Protein AF-A0A2N5T8T9-F1 (afdb_monomer_lite)

InterPro domains:
  IPR059307 Domain of unknown function DUF8263 [PF26792] (19-88)

pLDDT: mean 82.4, std 13.98, range [48.88, 96.69]

Sequence (89 aa):
MKQAYNHYVHYSLAKVANKEKKEEGKHFRDEERKVLQTAQERLKDRQYKFAVSHDLPKRYLKMINTVQAHSDNKYYPDKDIYVVKKLPF

Radius of gyration: 19.91 Å; chains: 1; bounding box: 37×37×54 Å

Secondary structure (DSSP, 8-state):
-HHHHHHHHHHHHHHHHHHHTTSTTHHHHHHHHHHHHHHHHHHHHHHHHHHHHTT--HHHHHHHH-TT-----EEEGGGTEEE-PPPP-

Structure (mmCIF, N/CA/C/O backbone):
data_AF-A0A2N5T8T9-F1
#
_entry.id   AF-A0A2N5T8T9-F1
#
loop_
_atom_site.group_PDB
_atom_site.id
_atom_site.type_symbol
_atom_site.label_atom_id
_atom_site.label_alt_id
_atom_site.label_comp_id
_atom_site.label_asym_id
_atom_site.label_entity_id
_atom_site.label_seq_id
_atom_site.pdbx_PDB_ins_code
_atom_site.Cartn_x
_atom_site.Cartn_y
_atom_site.Cartn_z
_atom_site.occupancy
_atom_site.B_iso_or_equiv
_atom_site.auth_seq_id
_atom_site.auth_comp_id
_atom_site.auth_asym_id
_atom_site.auth_atom_id
_atom_site.pdbx_PDB_model_num
ATOM 1 N N . MET A 1 1 ? 1.072 -16.325 -28.790 1.00 67.69 1 MET A N 1
ATOM 2 C CA . MET A 1 1 ? 1.494 -16.338 -27.367 1.00 67.69 1 MET A CA 1
ATOM 3 C C . MET A 1 1 ? 2.942 -15.895 -27.144 1.00 67.69 1 MET A C 1
ATOM 5 O O . MET A 1 1 ? 3.154 -14.981 -26.359 1.00 67.69 1 MET A O 1
ATOM 9 N N . LYS A 1 2 ? 3.941 -16.462 -27.842 1.00 82.50 2 LYS A N 1
ATOM 10 C CA . LYS A 1 2 ? 5.372 -16.165 -27.599 1.00 82.50 2 LYS A CA 1
ATOM 11 C C . LYS A 1 2 ? 5.769 -14.692 -27.821 1.00 82.50 2 LYS A C 1
ATOM 13 O O . LYS A 1 2 ? 6.499 -14.127 -27.020 1.00 82.50 2 LYS A O 1
ATOM 18 N N . GLN A 1 3 ? 5.231 -14.047 -28.859 1.00 92.25 3 GLN A N 1
ATOM 19 C CA . GLN A 1 3 ? 5.529 -12.642 -29.174 1.00 92.25 3 GLN A CA 1
ATOM 20 C C . GLN A 1 3 ? 5.000 -11.664 -28.115 1.00 92.25 3 GLN A C 1
ATOM 22 O O . GLN A 1 3 ? 5.715 -10.751 -27.718 1.00 92.25 3 GLN A O 1
ATOM 27 N N . ALA A 1 4 ? 3.778 -11.884 -27.620 1.00 91.88 4 ALA A N 1
ATOM 28 C CA . ALA A 1 4 ? 3.184 -11.057 -26.571 1.00 91.88 4 ALA A CA 1
ATOM 29 C C . ALA A 1 4 ? 3.949 -11.186 -25.245 1.00 91.88 4 ALA A C 1
ATOM 31 O O . ALA A 1 4 ? 4.227 -10.183 -24.593 1.00 91.88 4 ALA A O 1
ATOM 32 N N . TYR A 1 5 ? 4.356 -12.410 -24.888 1.00 94.31 5 TYR A N 1
ATOM 33 C CA . TYR A 1 5 ? 5.198 -12.652 -23.717 1.00 94.31 5 TYR A CA 1
ATOM 34 C C . TYR A 1 5 ? 6.555 -11.945 -23.835 1.00 94.31 5 TYR A C 1
ATOM 36 O O . TYR A 1 5 ? 6.936 -11.193 -22.942 1.00 94.31 5 TYR A O 1
ATOM 44 N N . ASN A 1 6 ? 7.248 -12.107 -24.967 1.00 95.12 6 ASN A N 1
ATOM 45 C CA . ASN A 1 6 ? 8.530 -11.441 -25.203 1.00 95.12 6 ASN A CA 1
ATOM 46 C C . ASN A 1 6 ? 8.390 -9.916 -25.136 1.00 95.12 6 ASN A C 1
ATOM 48 O O . ASN A 1 6 ? 9.197 -9.246 -24.496 1.00 95.12 6 ASN A O 1
ATOM 52 N N . HIS A 1 7 ? 7.339 -9.367 -25.751 1.00 94.12 7 HIS A N 1
ATOM 53 C CA . HIS A 1 7 ? 7.054 -7.938 -25.694 1.00 94.12 7 HIS A CA 1
ATOM 54 C C . HIS A 1 7 ? 6.870 -7.451 -24.249 1.00 94.12 7 HIS A C 1
ATOM 56 O O . HIS A 1 7 ? 7.489 -6.463 -23.855 1.00 94.12 7 HIS A O 1
ATOM 62 N N . TYR A 1 8 ? 6.089 -8.171 -23.439 1.00 94.94 8 TYR A N 1
ATOM 63 C CA . TYR A 1 8 ? 5.880 -7.843 -22.028 1.00 94.94 8 TYR A CA 1
ATOM 64 C C . TYR A 1 8 ? 7.184 -7.874 -21.218 1.00 94.94 8 TYR A C 1
ATOM 66 O O . TYR A 1 8 ? 7.463 -6.940 -20.463 1.00 94.94 8 TYR A O 1
ATOM 74 N N . VAL A 1 9 ? 8.007 -8.911 -21.400 1.00 95.94 9 VAL A N 1
ATOM 75 C CA . VAL A 1 9 ? 9.292 -9.051 -20.698 1.00 95.94 9 VAL A CA 1
ATOM 76 C C . VAL A 1 9 ? 10.231 -7.900 -21.054 1.00 95.94 9 VAL A C 1
ATOM 78 O O . VAL A 1 9 ? 10.761 -7.250 -20.153 1.00 95.94 9 VAL A O 1
ATOM 81 N N . HIS A 1 10 ? 10.393 -7.584 -22.342 1.00 95.50 10 HIS A N 1
ATOM 82 C CA . HIS A 1 10 ? 11.239 -6.467 -22.770 1.00 95.50 10 HIS A CA 1
ATOM 83 C C . HIS A 1 10 ? 10.716 -5.120 -22.271 1.00 95.50 10 HIS A C 1
ATOM 85 O O . HIS A 1 10 ? 11.503 -4.293 -21.818 1.00 95.50 10 HIS A O 1
ATOM 91 N N . TYR A 1 11 ? 9.399 -4.908 -22.294 1.00 95.88 11 TYR A N 1
ATOM 92 C CA . TYR A 1 11 ? 8.777 -3.704 -21.750 1.00 95.88 11 TYR A CA 1
ATOM 93 C C . TYR A 1 11 ? 9.024 -3.552 -20.240 1.00 95.88 11 TYR A C 1
ATOM 95 O O . TYR A 1 11 ? 9.378 -2.464 -19.777 1.00 95.88 11 TYR A O 1
ATOM 103 N N . SER A 1 12 ? 8.881 -4.637 -19.473 1.00 93.69 12 SER A N 1
ATOM 104 C CA . SER A 1 12 ? 9.167 -4.652 -18.036 1.00 93.69 12 SER A CA 1
ATOM 105 C C . SER A 1 12 ? 10.644 -4.353 -17.760 1.00 93.69 12 SER A C 1
ATOM 107 O O . SER A 1 12 ? 10.959 -3.413 -17.029 1.00 93.69 12 SER A O 1
ATOM 109 N N . LEU A 1 13 ? 11.559 -5.056 -18.435 1.00 94.62 13 LEU A N 1
ATOM 110 C CA . LEU A 1 13 ? 13.004 -4.846 -18.307 1.00 94.62 13 LEU A CA 1
ATOM 111 C C . LEU A 1 13 ? 13.428 -3.427 -18.698 1.00 94.62 13 LEU A C 1
ATOM 113 O O . LEU A 1 13 ? 14.242 -2.821 -18.004 1.00 94.62 13 LEU A O 1
ATOM 117 N N . ALA A 1 14 ? 12.849 -2.858 -19.758 1.00 95.75 14 ALA A N 1
ATOM 118 C CA . ALA A 1 14 ? 13.128 -1.486 -20.174 1.00 95.75 14 ALA A CA 1
ATOM 119 C C . ALA A 1 14 ? 12.745 -0.471 -19.087 1.00 95.75 14 ALA A C 1
ATOM 121 O O . ALA A 1 14 ? 13.478 0.492 -18.861 1.00 95.75 14 ALA A O 1
ATOM 122 N N . LYS A 1 15 ? 11.637 -0.687 -18.363 1.00 94.12 15 LYS A N 1
ATOM 123 C CA . LYS A 1 15 ? 11.271 0.157 -17.213 1.00 94.12 15 LYS A CA 1
ATOM 124 C C . LYS A 1 15 ? 12.290 0.064 -16.084 1.00 94.12 15 LYS A C 1
ATOM 126 O O . LYS A 1 15 ? 12.648 1.104 -15.534 1.00 94.12 15 LYS A O 1
ATOM 131 N N . VAL A 1 16 ? 12.744 -1.146 -15.751 1.00 93.94 16 VAL A N 1
ATOM 132 C CA . VAL A 1 16 ? 13.780 -1.359 -14.727 1.00 93.94 16 VAL A CA 1
ATOM 133 C C . VAL A 1 16 ? 15.068 -0.649 -15.135 1.00 93.94 16 VAL A C 1
ATOM 135 O O . VAL A 1 16 ? 15.542 0.220 -14.409 1.00 93.94 16 VAL A O 1
ATOM 138 N N . ALA A 1 17 ? 15.564 -0.914 -16.344 1.00 93.25 17 ALA A N 1
ATOM 139 C CA . ALA A 1 17 ? 16.788 -0.311 -16.864 1.00 93.25 17 ALA A CA 1
ATOM 140 C C . ALA A 1 17 ? 16.715 1.224 -16.914 1.00 93.25 17 ALA A C 1
ATOM 142 O O . ALA A 1 17 ? 17.672 1.907 -16.563 1.00 93.25 17 ALA A O 1
ATOM 143 N N . ASN A 1 18 ? 15.571 1.793 -17.306 1.00 94.62 18 ASN A N 1
ATOM 144 C CA . ASN A 1 18 ? 15.384 3.245 -17.331 1.00 94.62 18 ASN A CA 1
ATOM 145 C C . ASN A 1 18 ? 15.365 3.877 -15.931 1.00 94.62 18 ASN A C 1
ATOM 147 O O . ASN A 1 18 ? 15.721 5.047 -15.803 1.00 94.62 18 ASN A O 1
ATOM 151 N N . LYS A 1 19 ? 14.940 3.145 -14.892 1.00 91.81 19 LYS A N 1
ATOM 152 C CA . LYS A 1 19 ? 15.052 3.608 -13.500 1.00 91.81 19 LYS A CA 1
ATOM 153 C C . LYS A 1 19 ? 16.502 3.578 -13.027 1.00 91.81 19 LYS A C 1
ATOM 155 O O . LYS A 1 19 ? 16.965 4.587 -12.509 1.00 91.81 19 LYS A O 1
ATOM 160 N N . GLU A 1 20 ? 17.203 2.477 -13.277 1.00 91.56 20 GLU A N 1
ATOM 161 C CA . GLU A 1 20 ? 18.609 2.296 -12.887 1.00 91.56 20 GLU A CA 1
ATOM 162 C C . GLU A 1 20 ? 19.539 3.304 -13.576 1.00 91.56 20 GLU A C 1
ATOM 164 O O . GLU A 1 20 ? 20.422 3.866 -12.941 1.00 91.56 20 GLU A O 1
ATOM 169 N N . LYS A 1 21 ? 19.281 3.642 -14.849 1.00 93.25 21 LYS A N 1
ATOM 170 C CA . LYS A 1 21 ? 20.012 4.708 -15.561 1.00 93.25 21 LYS A CA 1
ATOM 171 C C . LYS A 1 21 ? 19.895 6.084 -14.903 1.00 93.25 21 LYS A C 1
ATOM 173 O O . LYS A 1 21 ? 20.776 6.914 -15.091 1.00 93.25 21 LYS A O 1
ATOM 178 N N . LYS A 1 22 ? 18.782 6.368 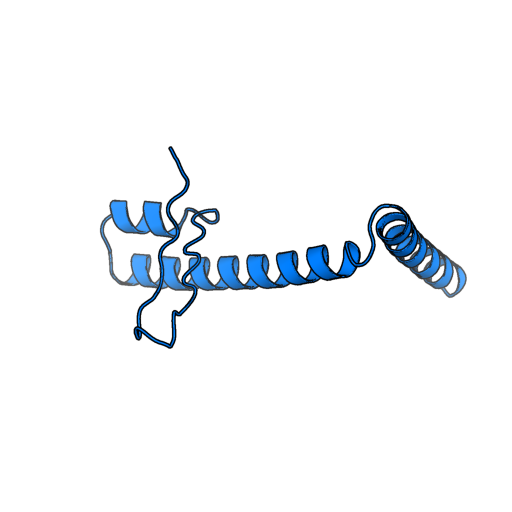-14.218 1.00 93.06 22 LYS A N 1
ATOM 179 C CA . LYS A 1 22 ? 18.566 7.658 -13.546 1.00 93.06 22 LYS A CA 1
ATOM 180 C C . LYS A 1 22 ? 19.217 7.687 -12.172 1.00 93.06 22 LYS A C 1
ATOM 182 O O . LYS A 1 22 ? 19.713 8.727 -11.760 1.00 93.06 22 LYS A 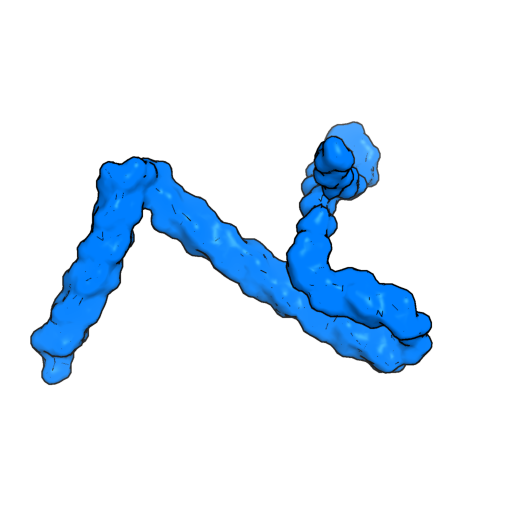O 1
ATOM 187 N N . GLU A 1 23 ? 19.129 6.578 -11.451 1.00 92.25 23 GLU A N 1
ATOM 188 C CA . GLU A 1 23 ? 19.620 6.455 -10.089 1.00 92.25 23 GLU A CA 1
ATOM 189 C C . GLU A 1 23 ? 19.884 4.975 -9.792 1.00 92.25 23 GLU A C 1
ATOM 191 O O . GLU A 1 23 ? 18.965 4.152 -9.843 1.00 92.25 23 GLU A O 1
ATOM 196 N N . GLU A 1 24 ? 21.134 4.651 -9.469 1.00 92.25 24 GLU A N 1
ATOM 197 C CA . GLU A 1 24 ? 21.565 3.279 -9.203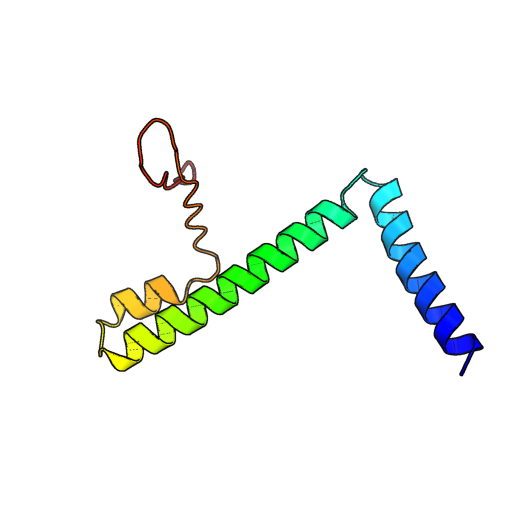 1.00 92.25 24 GLU A CA 1
ATOM 198 C C . GLU A 1 24 ? 20.863 2.696 -7.965 1.00 92.25 24 GLU A C 1
ATOM 200 O O . GLU A 1 24 ? 20.667 3.361 -6.938 1.00 92.25 24 GLU A O 1
ATOM 205 N N . GLY A 1 25 ? 20.415 1.449 -8.071 1.00 90.19 25 GLY A N 1
ATOM 206 C CA . GLY A 1 25 ? 19.720 0.720 -7.014 1.00 90.19 25 GLY A CA 1
ATOM 207 C C . GLY A 1 25 ? 18.331 1.270 -6.682 1.00 90.19 25 GLY A C 1
ATOM 208 O O . GLY A 1 25 ? 17.759 0.918 -5.646 1.00 90.19 25 GLY A O 1
ATOM 209 N N . LYS A 1 26 ? 17.769 2.166 -7.503 1.00 88.69 26 LYS A N 1
ATOM 210 C CA . LYS A 1 26 ? 16.443 2.751 -7.256 1.00 88.69 26 LYS A CA 1
ATOM 211 C C . LYS A 1 26 ? 15.342 1.706 -7.352 1.00 88.69 26 LYS A C 1
ATOM 213 O O . LYS A 1 26 ? 14.434 1.707 -6.524 1.00 88.69 26 LYS A O 1
ATOM 218 N N . HIS A 1 27 ? 15.405 0.818 -8.346 1.00 89.62 27 HIS A N 1
ATOM 219 C CA . HIS A 1 27 ? 14.387 -0.213 -8.507 1.00 89.62 27 HIS A CA 1
ATOM 220 C C . HIS A 1 27 ? 14.333 -1.114 -7.274 1.00 89.62 27 HIS A C 1
ATOM 222 O O . HIS A 1 27 ? 13.252 -1.391 -6.764 1.00 89.62 27 HIS A O 1
ATOM 228 N N . PHE A 1 28 ? 15.496 -1.538 -6.780 1.00 86.69 28 PHE A N 1
ATOM 229 C CA . PHE A 1 28 ? 15.591 -2.383 -5.596 1.00 86.69 28 PHE A CA 1
ATOM 230 C C . PHE A 1 28 ? 14.995 -1.695 -4.359 1.00 86.69 28 PHE A C 1
ATOM 232 O O . PHE A 1 28 ? 14.104 -2.252 -3.723 1.00 86.69 28 PHE A O 1
ATOM 239 N N . ARG A 1 29 ? 15.380 -0.439 -4.094 1.00 86.50 29 ARG A N 1
ATOM 240 C CA . ARG A 1 29 ? 14.840 0.361 -2.979 1.00 86.50 29 ARG A CA 1
ATOM 241 C C . ARG A 1 29 ? 13.324 0.576 -3.069 1.00 86.50 29 ARG A C 1
ATOM 243 O O . ARG A 1 29 ? 12.635 0.539 -2.050 1.00 86.50 29 ARG A O 1
ATOM 250 N N . ASP A 1 30 ? 12.796 0.806 -4.272 1.00 87.62 30 ASP A N 1
ATOM 251 C CA . ASP A 1 30 ? 11.353 0.941 -4.505 1.00 87.62 30 ASP A CA 1
ATOM 252 C C . ASP A 1 30 ? 10.615 -0.370 -4.182 1.00 87.62 30 ASP A C 1
ATOM 254 O O . ASP A 1 30 ? 9.565 -0.342 -3.540 1.00 87.62 30 ASP A O 1
ATOM 258 N N . GLU A 1 31 ? 11.142 -1.514 -4.626 1.00 88.19 31 GLU A N 1
ATOM 259 C CA . GLU A 1 31 ? 10.550 -2.828 -4.354 1.00 88.19 31 GLU A CA 1
ATOM 260 C C . GLU A 1 31 ? 10.598 -3.175 -2.860 1.00 88.19 31 GLU A C 1
ATOM 262 O O . GLU A 1 31 ? 9.572 -3.557 -2.294 1.00 88.19 31 GLU A O 1
ATOM 267 N N . GLU A 1 32 ? 11.726 -2.948 -2.180 1.00 82.62 32 GLU A N 1
ATOM 268 C CA . GLU A 1 32 ? 11.824 -3.116 -0.723 1.00 82.62 32 GLU A CA 1
ATOM 269 C C . GLU A 1 32 ? 10.797 -2.251 0.015 1.00 82.62 32 GLU A C 1
ATOM 271 O O . GLU A 1 32 ? 10.082 -2.732 0.900 1.00 82.62 32 GLU A O 1
ATOM 276 N N . ARG A 1 33 ? 10.653 -0.982 -0.388 1.00 84.06 33 ARG A N 1
ATOM 277 C CA . ARG A 1 33 ? 9.657 -0.074 0.193 1.00 84.06 33 ARG A CA 1
ATOM 278 C C . ARG A 1 33 ? 8.234 -0.598 0.003 1.00 84.06 33 ARG A C 1
ATOM 280 O O . ARG A 1 33 ? 7.451 -0.544 0.950 1.00 84.06 33 ARG A O 1
ATOM 287 N N . LYS A 1 34 ? 7.889 -1.119 -1.179 1.00 85.81 34 LYS A N 1
ATOM 288 C CA . LYS A 1 34 ? 6.562 -1.709 -1.435 1.00 85.81 34 LYS A CA 1
ATOM 289 C C . LYS A 1 34 ? 6.299 -2.926 -0.554 1.00 85.81 34 LYS A C 1
ATOM 291 O O . LYS A 1 34 ? 5.189 -3.070 -0.040 1.00 85.81 34 LYS A O 1
ATOM 296 N N . VAL A 1 35 ? 7.296 -3.791 -0.367 1.00 84.50 35 VAL A N 1
ATOM 297 C CA . VAL A 1 35 ? 7.180 -4.970 0.505 1.00 84.50 35 VAL A CA 1
ATOM 298 C C . VAL A 1 35 ? 6.917 -4.539 1.946 1.00 84.50 35 VAL A C 1
ATOM 300 O O . VAL A 1 35 ? 5.975 -5.033 2.570 1.00 84.50 35 VAL A O 1
ATOM 303 N N . LEU A 1 36 ? 7.689 -3.574 2.453 1.00 80.56 36 LEU A N 1
ATOM 304 C CA . LEU A 1 36 ? 7.509 -3.024 3.798 1.00 80.56 36 LEU A CA 1
ATOM 305 C C . LEU A 1 36 ? 6.132 -2.375 3.972 1.00 80.56 36 LEU A C 1
ATOM 307 O O . LEU A 1 36 ? 5.442 -2.667 4.949 1.00 80.56 36 LEU A O 1
ATOM 311 N N . GLN A 1 37 ? 5.696 -1.562 3.008 1.00 81.88 37 GLN A N 1
ATOM 312 C CA . GLN A 1 37 ? 4.373 -0.938 3.029 1.00 81.88 37 GLN A CA 1
ATOM 313 C C . GLN A 1 37 ? 3.256 -1.992 3.047 1.00 81.88 37 GLN A C 1
ATOM 315 O O . GLN A 1 37 ? 2.347 -1.921 3.871 1.00 81.88 37 GLN A O 1
ATOM 320 N N . THR A 1 38 ? 3.358 -3.022 2.203 1.00 86.31 38 THR A N 1
ATOM 321 C CA . THR A 1 38 ? 2.380 -4.121 2.161 1.00 86.31 38 THR A CA 1
ATOM 322 C C . THR A 1 38 ? 2.322 -4.868 3.499 1.00 86.31 38 THR A C 1
ATOM 324 O O . THR A 1 38 ? 1.246 -5.241 3.969 1.00 86.31 38 THR A O 1
ATOM 327 N N . ALA A 1 39 ? 3.471 -5.100 4.141 1.00 83.69 39 ALA A N 1
ATOM 328 C CA . ALA A 1 39 ? 3.527 -5.730 5.458 1.00 83.69 39 ALA A CA 1
ATOM 329 C C . ALA A 1 39 ? 2.867 -4.858 6.542 1.00 83.69 39 ALA A C 1
ATOM 331 O O . ALA A 1 39 ? 2.113 -5.377 7.369 1.00 83.69 39 ALA A O 1
ATOM 332 N N . GLN A 1 40 ? 3.091 -3.541 6.505 1.00 83.06 40 GLN A N 1
ATOM 333 C CA . GLN A 1 40 ? 2.462 -2.577 7.413 1.00 83.06 40 GLN A CA 1
ATOM 334 C C . GLN A 1 40 ? 0.941 -2.522 7.234 1.00 83.06 40 GLN A C 1
ATOM 336 O O . GLN A 1 40 ? 0.210 -2.571 8.223 1.00 83.06 40 GLN A O 1
ATOM 341 N N . GLU A 1 41 ? 0.449 -2.498 5.995 1.00 85.81 41 GLU A N 1
ATOM 342 C CA . GLU A 1 41 ? -0.988 -2.531 5.695 1.00 85.81 41 GLU A CA 1
ATOM 343 C C . GLU A 1 41 ? -1.650 -3.795 6.262 1.00 85.81 41 GLU A C 1
ATOM 345 O O . GLU A 1 41 ? -2.671 -3.714 6.947 1.00 85.81 41 GLU A O 1
ATOM 350 N N . ARG A 1 42 ? -1.012 -4.960 6.089 1.00 87.75 42 ARG A N 1
ATOM 351 C CA . ARG A 1 42 ? -1.492 -6.228 6.663 1.00 87.75 42 ARG A CA 1
ATOM 352 C C . ARG A 1 42 ? -1.523 -6.208 8.190 1.00 87.75 42 ARG A C 1
ATOM 354 O O . ARG A 1 42 ? -2.455 -6.751 8.787 1.00 87.75 42 ARG A O 1
ATOM 361 N N . LEU A 1 43 ? -0.507 -5.627 8.832 1.00 86.69 43 LEU A N 1
ATOM 362 C CA . LEU A 1 43 ? -0.459 -5.500 10.290 1.00 86.69 43 LEU A CA 1
ATOM 363 C C . LEU A 1 43 ? -1.583 -4.591 10.795 1.00 86.69 43 LEU A C 1
ATOM 365 O O . LEU A 1 43 ? -2.309 -4.972 11.714 1.00 86.69 43 LEU A O 1
ATOM 369 N N . LYS A 1 44 ? -1.759 -3.435 10.154 1.00 88.12 44 LYS A N 1
ATOM 370 C CA . LYS A 1 44 ? -2.827 -2.478 10.445 1.00 88.12 44 LYS A CA 1
ATOM 371 C C . LYS A 1 44 ? -4.201 -3.137 10.367 1.00 88.12 44 LYS A C 1
ATOM 373 O O . LYS A 1 44 ? -4.994 -3.005 11.294 1.00 88.12 44 LYS A O 1
ATOM 378 N N . ASP A 1 45 ? -4.472 -3.891 9.305 1.00 89.94 45 ASP A N 1
ATOM 379 C CA . ASP A 1 45 ? -5.759 -4.568 9.132 1.00 89.94 45 ASP A CA 1
ATOM 380 C C . ASP A 1 45 ? -6.017 -5.601 10.240 1.00 89.94 45 ASP A C 1
ATOM 382 O O . ASP A 1 45 ? -7.139 -5.709 10.740 1.00 89.94 45 ASP A O 1
ATOM 386 N N . ARG A 1 46 ? -4.986 -6.342 10.674 1.00 89.94 46 ARG A N 1
ATOM 387 C CA . ARG A 1 46 ? -5.098 -7.276 11.811 1.00 89.94 46 ARG A CA 1
ATOM 388 C C . ARG A 1 46 ? -5.367 -6.545 13.125 1.00 89.94 46 ARG A C 1
ATOM 390 O O . ARG A 1 46 ? -6.262 -6.949 13.863 1.00 89.94 46 ARG A O 1
ATOM 397 N N . GLN A 1 47 ? -4.630 -5.472 13.403 1.00 90.12 47 GLN A N 1
ATOM 398 C CA . GLN A 1 47 ? -4.817 -4.660 14.608 1.00 90.12 47 GLN A CA 1
ATOM 399 C C . GLN A 1 47 ? -6.193 -3.997 14.639 1.00 90.12 47 GLN A C 1
ATOM 401 O O . GLN A 1 47 ? -6.835 -3.964 15.684 1.00 90.12 47 GLN A O 1
ATOM 406 N N . TYR A 1 48 ? -6.674 -3.510 13.496 1.00 91.25 48 TYR A N 1
ATOM 407 C CA . TYR A 1 48 ? -7.996 -2.908 13.391 1.00 91.25 48 TYR A CA 1
ATOM 408 C C . TYR A 1 48 ? -9.093 -3.938 13.667 1.00 91.25 48 TYR A C 1
ATOM 410 O O . TYR A 1 48 ? -9.982 -3.678 14.472 1.00 91.25 48 TYR A O 1
ATOM 418 N N . LYS A 1 49 ? -8.996 -5.138 13.076 1.00 94.25 49 LYS A N 1
ATOM 419 C CA . LYS A 1 49 ? -9.923 -6.247 13.361 1.00 94.25 49 LYS A CA 1
ATOM 420 C C . LYS A 1 49 ? -9.952 -6.602 14.847 1.00 94.25 49 LYS A C 1
ATOM 422 O O . LYS A 1 49 ? -11.032 -6.753 15.404 1.00 94.25 49 LYS A O 1
ATOM 427 N N . PHE A 1 50 ? -8.783 -6.686 15.481 1.00 93.12 50 PHE A N 1
ATOM 428 C CA . PHE A 1 50 ? -8.672 -6.923 16.919 1.00 93.12 50 PHE A CA 1
ATOM 429 C C . PHE A 1 50 ? -9.320 -5.798 17.735 1.00 93.12 50 PHE A C 1
ATOM 431 O O . PHE A 1 50 ? -10.080 -6.058 18.660 1.00 93.12 50 PHE A O 1
ATOM 438 N N . ALA A 1 51 ? -9.052 -4.539 17.394 1.00 92.75 51 ALA A N 1
ATOM 439 C CA . ALA A 1 51 ? -9.596 -3.396 18.115 1.00 92.75 51 ALA A CA 1
ATOM 440 C C . ALA A 1 51 ? -11.126 -3.317 18.016 1.00 92.75 51 ALA A C 1
ATOM 442 O O . ALA A 1 51 ? -11.783 -2.986 18.999 1.00 92.75 51 ALA A O 1
ATOM 443 N N . VAL A 1 52 ? -11.684 -3.655 16.849 1.00 93.81 52 VAL A N 1
ATOM 444 C CA . VAL A 1 52 ? -13.134 -3.765 16.647 1.00 93.81 52 VAL A CA 1
ATOM 445 C C . VAL A 1 52 ? -13.710 -4.926 17.456 1.00 93.81 52 VAL A C 1
ATOM 447 O O . VAL A 1 52 ? -14.737 -4.746 18.092 1.00 93.81 52 VAL A O 1
ATOM 450 N N . SER A 1 53 ? -13.053 -6.091 17.490 1.00 96.69 53 SER A N 1
ATOM 451 C CA . SER A 1 53 ? -13.564 -7.253 18.234 1.00 96.69 53 SER A CA 1
ATOM 452 C C . SER A 1 53 ? -13.528 -7.089 19.757 1.00 96.69 53 SER A C 1
ATOM 454 O O . SER A 1 53 ? -14.166 -7.865 20.456 1.00 96.69 53 SER A O 1
ATOM 456 N N . HIS A 1 54 ? -12.748 -6.133 20.266 1.00 95.50 54 HIS A N 1
ATOM 457 C CA . HIS A 1 54 ? -12.634 -5.818 21.694 1.00 95.50 54 HIS A CA 1
ATOM 458 C C . HIS A 1 54 ? -13.321 -4.494 22.058 1.00 95.50 54 HIS A C 1
ATOM 460 O O . HIS A 1 54 ? -13.049 -3.949 23.127 1.00 95.50 54 HIS A O 1
ATOM 466 N N . ASP A 1 55 ? -14.150 -3.946 21.162 1.00 95.56 55 ASP A N 1
ATOM 467 C CA . ASP A 1 55 ? -14.906 -2.704 21.367 1.00 95.56 55 ASP A CA 1
ATOM 468 C C . ASP A 1 55 ? -14.046 -1.531 21.874 1.00 95.56 55 ASP A C 1
ATOM 470 O O . ASP A 1 55 ? -14.462 -0.719 22.708 1.00 95.56 55 ASP A O 1
ATOM 474 N N . LEU A 1 56 ? -12.812 -1.420 21.366 1.00 93.06 56 LEU A N 1
ATOM 475 C CA . LEU A 1 56 ? -11.908 -0.358 21.792 1.00 93.06 56 LEU A CA 1
ATOM 476 C C . LEU A 1 56 ? -12.475 1.027 21.433 1.00 93.06 56 LEU A C 1
ATOM 478 O O . LEU A 1 56 ? -13.105 1.201 20.382 1.00 93.06 56 LEU A O 1
ATOM 482 N N . PRO A 1 57 ? -12.196 2.064 22.249 1.00 95.81 57 PRO A N 1
ATOM 483 C CA . PRO A 1 57 ? -12.684 3.409 21.984 1.00 95.81 57 PRO A CA 1
ATOM 484 C C . PRO A 1 57 ? -12.341 3.898 20.573 1.00 95.81 57 PRO A C 1
ATOM 486 O O . PRO A 1 57 ? -11.223 3.714 20.084 1.00 95.81 57 PRO A O 1
ATOM 489 N N . LYS A 1 58 ? -13.271 4.639 19.954 1.00 91.56 58 LYS A N 1
ATOM 490 C CA . LYS A 1 58 ? -13.138 5.183 18.584 1.00 91.56 58 LYS A CA 1
ATOM 491 C C . LYS A 1 58 ? -11.826 5.936 18.341 1.00 91.56 58 LYS A C 1
ATOM 493 O O . LYS A 1 58 ? -11.316 5.946 17.222 1.00 91.56 58 LYS A O 1
ATOM 498 N N . ARG A 1 59 ? -11.260 6.546 19.389 1.00 90.62 59 ARG A N 1
ATOM 499 C CA . ARG A 1 59 ? -9.950 7.208 19.343 1.00 90.62 59 ARG A CA 1
ATOM 500 C C . ARG A 1 59 ? -8.838 6.249 18.898 1.00 90.62 59 ARG A C 1
ATOM 502 O O . ARG A 1 59 ? -8.059 6.618 18.025 1.00 90.62 59 ARG A O 1
ATOM 509 N N . TYR A 1 60 ? -8.799 5.029 19.434 1.00 85.81 60 TYR A N 1
ATOM 510 C CA . TYR A 1 60 ? -7.796 4.022 19.077 1.00 85.81 60 TYR A CA 1
ATOM 511 C C . TYR A 1 60 ? -8.007 3.482 17.664 1.00 85.81 60 TYR A C 1
ATOM 513 O O . TYR A 1 60 ? -7.045 3.374 16.911 1.00 85.81 60 TYR A O 1
ATOM 521 N N . LEU A 1 61 ? -9.256 3.248 17.251 1.00 88.31 61 LEU A N 1
ATOM 522 C CA . LEU A 1 61 ? -9.572 2.844 15.875 1.00 88.31 61 LEU A CA 1
ATOM 523 C C . LEU A 1 61 ? -9.086 3.878 14.850 1.00 88.31 61 LEU A C 1
ATOM 525 O O . LEU A 1 61 ? -8.512 3.514 13.824 1.00 88.31 61 LEU A O 1
ATOM 529 N N . LYS A 1 62 ? -9.269 5.171 15.146 1.00 87.75 62 LYS A N 1
ATOM 530 C CA . LYS A 1 62 ? -8.792 6.266 14.291 1.00 87.75 62 LYS A CA 1
ATOM 531 C C . LYS A 1 62 ? -7.263 6.304 14.207 1.00 87.75 62 LYS A C 1
ATOM 533 O O . LYS A 1 62 ? -6.741 6.524 13.121 1.00 87.75 62 LYS A O 1
ATOM 538 N N . MET A 1 63 ? -6.568 6.062 15.322 1.00 83.94 63 MET A N 1
ATOM 539 C CA . MET A 1 63 ? -5.100 5.994 15.367 1.00 83.94 63 MET A CA 1
ATOM 540 C C . MET A 1 63 ? -4.538 4.780 14.617 1.00 83.94 63 MET A C 1
ATOM 542 O O . MET A 1 63 ? -3.534 4.907 13.924 1.00 83.94 63 MET A O 1
ATOM 546 N N . ILE A 1 64 ? -5.182 3.615 14.722 1.00 84.50 64 ILE A N 1
ATOM 547 C CA . ILE A 1 64 ? -4.755 2.403 14.009 1.00 84.50 64 ILE A CA 1
ATOM 548 C C . ILE A 1 64 ? -4.988 2.564 12.504 1.00 84.50 64 ILE A C 1
ATOM 550 O O . ILE A 1 64 ? -4.158 2.150 11.710 1.00 84.50 64 ILE A O 1
ATOM 554 N N . ASN A 1 65 ? -6.086 3.196 12.078 1.00 82.06 65 ASN A N 1
ATOM 555 C CA . ASN A 1 65 ? -6.423 3.287 10.654 1.00 82.06 65 ASN A CA 1
ATOM 556 C C . ASN A 1 65 ? -5.505 4.228 9.838 1.00 82.06 65 ASN A C 1
ATOM 558 O O . ASN A 1 65 ? -5.514 4.196 8.607 1.00 82.06 65 ASN A O 1
ATOM 562 N N . THR A 1 66 ? -4.693 5.062 10.488 1.00 78.88 66 THR A N 1
ATOM 563 C CA . THR A 1 66 ? -3.705 5.917 9.814 1.00 78.88 66 THR A CA 1
ATOM 564 C C . THR A 1 66 ? -2.509 5.100 9.306 1.00 78.88 66 THR A C 1
ATOM 566 O O . THR A 1 66 ? -1.511 4.951 9.999 1.00 78.88 66 THR A O 1
ATOM 569 N N . VAL A 1 67 ? -2.593 4.605 8.062 1.00 62.16 67 VAL A N 1
ATOM 570 C CA . VAL A 1 67 ? -1.546 3.801 7.377 1.00 62.16 67 VAL A CA 1
ATOM 571 C C . VAL A 1 67 ? -0.192 4.523 7.314 1.00 62.16 67 VAL A C 1
ATOM 573 O O . VAL A 1 67 ? 0.850 3.887 7.401 1.00 62.16 67 VAL A O 1
ATOM 576 N N . GLN A 1 68 ? -0.198 5.854 7.184 1.00 57.75 68 GLN A N 1
ATOM 577 C CA . GLN A 1 68 ? 1.026 6.666 7.134 1.00 57.75 68 GLN A CA 1
ATOM 578 C C . GLN A 1 68 ? 1.622 6.987 8.506 1.00 57.75 68 GLN A C 1
ATOM 580 O O . GLN A 1 68 ? 2.610 7.717 8.588 1.00 57.75 68 GLN A O 1
ATOM 585 N N . ALA A 1 69 ? 1.049 6.463 9.594 1.00 54.00 69 ALA A N 1
ATOM 586 C CA . ALA A 1 69 ? 1.709 6.509 10.885 1.00 54.00 69 ALA A CA 1
ATOM 587 C C . ALA A 1 69 ? 2.908 5.556 10.828 1.00 54.00 69 ALA A C 1
ATOM 589 O O . ALA A 1 69 ? 2.825 4.390 11.209 1.00 54.00 69 ALA A O 1
ATOM 590 N N . HIS A 1 70 ? 4.028 6.067 10.318 1.00 52.31 70 HIS A N 1
ATOM 591 C CA . HIS A 1 70 ? 5.338 5.460 10.456 1.00 52.31 70 HIS A CA 1
ATOM 592 C C . HIS A 1 70 ? 5.685 5.443 11.944 1.00 52.31 70 HIS A C 1
ATOM 594 O O . HIS A 1 70 ? 6.418 6.280 12.462 1.00 52.31 70 HIS A O 1
ATOM 600 N N . SER A 1 71 ? 5.135 4.469 12.658 1.00 50.78 71 SER A N 1
ATOM 601 C CA . SER A 1 71 ? 5.779 3.904 13.825 1.00 50.78 71 SER A CA 1
ATOM 602 C C . SER A 1 71 ? 7.025 3.212 13.277 1.00 50.78 71 SER A C 1
ATOM 604 O O . SER A 1 71 ? 7.050 2.008 13.040 1.00 50.78 71 SER A O 1
ATOM 606 N N . ASP A 1 72 ? 8.047 4.017 12.971 1.00 52.34 72 ASP A N 1
ATOM 607 C CA . ASP A 1 72 ? 9.415 3.573 12.739 1.00 52.34 72 ASP A CA 1
ATOM 608 C C . ASP A 1 72 ? 9.896 3.009 14.077 1.00 52.34 72 ASP A C 1
ATOM 610 O O . ASP A 1 72 ? 10.717 3.609 14.755 1.00 52.34 72 ASP A O 1
ATOM 614 N N . ASN A 1 73 ? 9.341 1.875 14.506 1.00 54.78 73 ASN A N 1
ATOM 615 C CA . ASN A 1 73 ? 9.752 1.138 15.689 1.00 54.78 73 ASN A CA 1
ATOM 616 C C . ASN A 1 73 ? 11.083 0.461 15.365 1.00 54.78 73 ASN A C 1
ATOM 618 O O . ASN A 1 73 ? 11.193 -0.763 15.330 1.00 54.78 73 ASN A O 1
ATOM 622 N N . LYS A 1 74 ? 12.107 1.270 15.078 1.00 54.50 74 LYS A N 1
ATOM 623 C CA . LYS A 1 74 ? 13.483 0.805 15.051 1.00 54.50 74 LYS A CA 1
ATOM 624 C C . LYS A 1 74 ? 13.802 0.394 16.475 1.00 54.50 74 LYS A C 1
ATOM 626 O O . LYS A 1 74 ? 13.906 1.231 17.372 1.00 54.50 74 LYS A O 1
ATOM 631 N N . TYR A 1 75 ? 13.869 -0.913 16.669 1.00 64.06 75 TYR A N 1
ATOM 632 C CA . TYR A 1 75 ? 14.375 -1.500 17.889 1.00 64.06 75 TYR A CA 1
ATOM 633 C C . TYR A 1 75 ? 15.833 -1.061 18.061 1.00 64.06 75 TYR A C 1
ATOM 635 O O . TYR A 1 75 ? 16.632 -1.176 17.129 1.00 64.06 75 TYR A O 1
ATOM 643 N N . TYR A 1 76 ? 16.143 -0.483 19.217 1.00 69.12 76 TYR A N 1
ATOM 644 C CA . TYR A 1 76 ? 17.464 0.015 19.572 1.00 69.12 76 TYR A CA 1
ATOM 645 C C . TYR A 1 76 ? 18.100 -0.982 20.547 1.00 69.12 76 TYR A C 1
ATOM 647 O O . TYR A 1 76 ? 17.800 -0.926 21.742 1.00 69.12 76 TYR A O 1
ATOM 655 N N . PRO A 1 77 ? 18.935 -1.915 20.055 1.00 73.44 77 PRO A N 1
ATOM 656 C CA . PRO A 1 77 ? 19.387 -3.063 20.837 1.00 73.44 77 PRO A CA 1
ATOM 657 C C . PRO A 1 77 ? 20.194 -2.664 22.076 1.00 73.44 77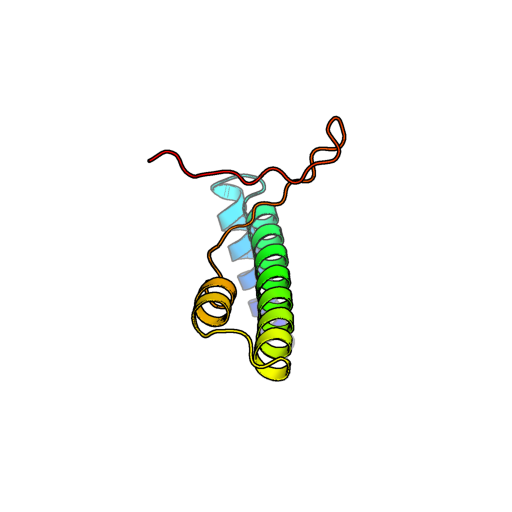 PRO A C 1
ATOM 659 O O . PRO A 1 77 ? 20.006 -3.269 23.123 1.00 73.44 77 PRO A O 1
ATOM 662 N N . ASP A 1 78 ? 21.003 -1.601 22.015 1.00 78.12 78 ASP A N 1
ATOM 663 C CA . ASP A 1 78 ? 21.846 -1.204 23.157 1.00 78.12 78 ASP A CA 1
ATOM 664 C C . ASP A 1 78 ? 21.045 -0.677 24.357 1.00 78.12 78 ASP A C 1
ATOM 666 O O . ASP A 1 78 ? 21.577 -0.553 25.458 1.00 78.12 78 A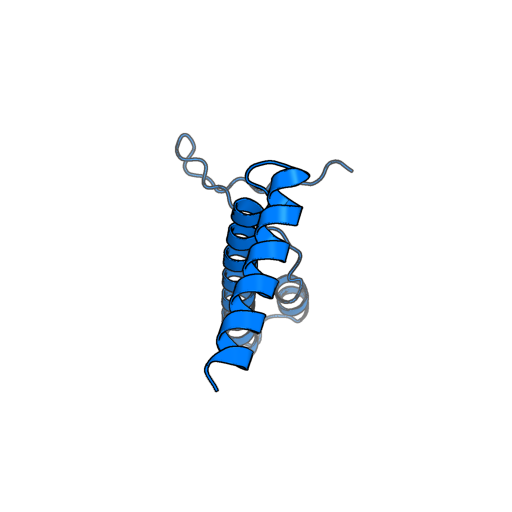SP A O 1
ATOM 670 N N . LYS A 1 79 ? 19.783 -0.293 24.139 1.00 77.25 79 LYS A N 1
ATOM 671 C CA . LYS A 1 79 ? 18.913 0.288 25.170 1.00 77.2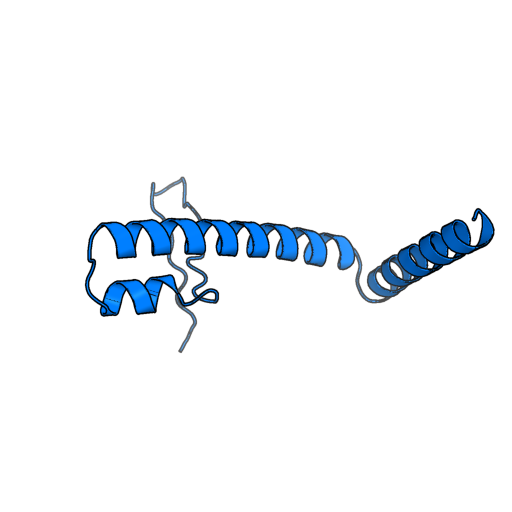5 79 LYS A CA 1
ATOM 672 C C . LYS A 1 79 ? 17.642 -0.519 25.404 1.00 77.25 79 LYS A C 1
ATOM 674 O O . LYS A 1 79 ? 16.846 -0.096 26.230 1.00 77.25 79 LYS A O 1
ATOM 679 N N . ASP A 1 80 ? 17.451 -1.619 24.675 1.00 76.38 80 ASP A N 1
ATOM 680 C CA . ASP A 1 80 ? 16.248 -2.460 24.718 1.00 76.38 80 ASP A CA 1
ATOM 681 C C . ASP A 1 80 ? 14.936 -1.647 24.619 1.00 76.38 80 ASP A C 1
ATOM 683 O O . ASP A 1 80 ? 13.980 -1.825 25.371 1.00 76.38 80 ASP A O 1
ATOM 687 N N . ILE A 1 81 ? 14.905 -0.666 23.706 1.00 75.44 81 ILE A N 1
ATOM 688 C CA . ILE A 1 81 ? 13.741 0.211 23.502 1.00 75.44 81 ILE A CA 1
ATOM 689 C C . ILE A 1 81 ? 13.407 0.380 22.024 1.00 75.44 81 ILE A C 1
ATOM 691 O O . ILE A 1 81 ? 14.275 0.385 21.153 1.00 75.44 81 ILE A O 1
ATOM 695 N N . TYR A 1 82 ? 12.126 0.607 21.741 1.00 70.25 82 TYR A N 1
ATOM 696 C CA . TYR A 1 82 ? 11.659 1.014 20.420 1.00 70.25 82 TYR A CA 1
ATOM 697 C C . TYR A 1 82 ? 11.740 2.537 20.286 1.00 70.25 82 TYR A C 1
ATOM 699 O O . TYR A 1 82 ? 11.104 3.278 21.039 1.00 70.25 82 TYR A O 1
ATOM 707 N N . VAL A 1 83 ? 12.531 3.023 19.328 1.00 64.06 83 VAL A N 1
ATOM 708 C CA . VAL A 1 83 ? 12.719 4.463 19.110 1.00 64.06 83 VAL A CA 1
ATOM 709 C C . VAL A 1 83 ? 11.600 4.996 18.233 1.00 64.06 83 VAL A C 1
ATOM 711 O O . VAL A 1 83 ? 11.616 4.793 17.028 1.00 64.06 83 VAL A O 1
ATOM 714 N N . VAL A 1 84 ? 10.664 5.748 18.808 1.00 62.28 84 VAL A N 1
ATOM 715 C CA . VAL A 1 84 ? 9.669 6.486 18.018 1.00 62.28 84 VAL A CA 1
ATOM 716 C C . VAL A 1 84 ? 10.318 7.755 17.470 1.00 62.28 84 VAL A C 1
ATOM 718 O O . VAL A 1 84 ? 10.509 8.733 18.200 1.00 62.28 84 VAL A O 1
ATOM 721 N N . LYS A 1 85 ? 10.668 7.762 16.180 1.00 54.94 85 LYS A N 1
ATOM 722 C CA . LYS A 1 85 ? 11.112 8.990 15.509 1.00 54.94 85 LYS A CA 1
ATOM 723 C C . LYS A 1 85 ? 9.944 9.967 15.404 1.00 54.94 85 LYS A C 1
ATOM 725 O O . LYS A 1 85 ? 8.931 9.676 14.778 1.00 54.94 85 LYS A O 1
ATOM 730 N N . LYS A 1 86 ? 10.100 11.140 16.014 1.00 53.88 86 LYS A N 1
ATOM 731 C CA . LYS A 1 86 ? 9.190 12.272 15.823 1.00 53.88 86 LYS A CA 1
ATOM 732 C C . LYS A 1 86 ? 9.701 13.089 14.637 1.00 53.88 86 LYS A C 1
ATOM 734 O O . LYS A 1 86 ? 10.907 13.309 14.535 1.00 53.88 86 LYS A O 1
ATOM 739 N N . LEU A 1 87 ? 8.808 13.501 13.739 1.00 48.88 87 LEU A N 1
ATOM 740 C CA . LEU A 1 87 ? 9.155 14.472 12.700 1.00 48.88 87 LEU A CA 1
ATOM 741 C C . LEU A 1 87 ? 9.553 15.800 13.373 1.00 48.88 87 LEU A C 1
ATOM 743 O O . LEU A 1 87 ? 8.918 16.162 14.368 1.00 48.88 87 LEU A O 1
ATOM 747 N N . PRO A 1 88 ? 10.595 16.500 12.883 1.00 54.25 88 PRO A N 1
ATOM 748 C CA . PRO A 1 88 ? 10.847 17.870 13.306 1.00 54.25 88 PRO A CA 1
ATOM 749 C C . PRO A 1 88 ? 9.634 18.720 12.913 1.00 54.25 88 PRO A C 1
ATOM 751 O O . PRO A 1 88 ? 9.107 18.562 11.810 1.00 54.25 88 PRO A O 1
ATOM 754 N N . PHE A 1 89 ? 9.163 19.525 13.864 1.00 54.41 89 PHE A N 1
ATOM 755 C CA . PHE A 1 89 ? 8.056 20.459 13.673 1.00 54.41 89 PHE A CA 1
ATOM 756 C C . PHE A 1 89 ? 8.398 21.515 12.623 1.00 54.41 89 PHE A C 1
ATOM 758 O O . PHE A 1 89 ? 9.577 21.938 12.593 1.00 54.41 89 PHE A O 1
#

Organism: NCBI:txid200324

Foldseek 3Di:
DVVVVVVVVVVVVVVVVVQCVVPNCPVVVVVVVVVVLVVLVVVLVVVLVVCVVVVHDPVVNVVSPPSPLPQVQPQDVVVRGGDRDDDDD